Protein AF-A0A2R6ASQ4-F1 (afdb_monomer_lite)

Organism: NCBI:txid1978157

Structure (mmCIF, N/CA/C/O backbone):
data_AF-A0A2R6ASQ4-F1
#
_entry.id   AF-A0A2R6ASQ4-F1
#
loop_
_atom_site.group_PDB
_atom_site.id
_atom_site.type_symbol
_atom_site.label_atom_id
_atom_site.label_alt_id
_atom_site.label_comp_id
_atom_site.label_asym_id
_atom_site.label_entity_id
_atom_site.label_seq_id
_atom_site.pdbx_PDB_ins_code
_atom_site.Cartn_x
_atom_site.Cartn_y
_atom_site.Cartn_z
_atom_site.occupancy
_atom_site.B_iso_or_equiv
_atom_site.auth_seq_id
_atom_site.auth_comp_id
_atom_site.auth_asym_id
_atom_site.auth_atom_id
_atom_site.pdbx_PDB_model_num
ATOM 1 N N . MET A 1 1 ? -24.009 1.926 7.892 1.00 60.94 1 MET A N 1
ATOM 2 C CA . MET A 1 1 ? -23.027 1.084 8.628 1.00 60.94 1 MET A CA 1
ATOM 3 C C . MET A 1 1 ? -22.472 -0.060 7.775 1.00 60.94 1 MET A C 1
ATOM 5 O O . MET A 1 1 ? -21.270 -0.280 7.836 1.00 60.94 1 MET A O 1
ATOM 9 N N . ALA A 1 2 ? -23.287 -0.763 6.970 1.00 73.06 2 ALA A N 1
ATOM 10 C CA . ALA A 1 2 ? -22.796 -1.824 6.074 1.00 73.06 2 ALA A CA 1
ATOM 11 C C . ALA A 1 2 ? -21.808 -1.307 5.008 1.00 73.06 2 ALA A C 1
ATOM 13 O O . ALA A 1 2 ? -20.760 -1.909 4.809 1.00 73.06 2 ALA A O 1
ATOM 14 N N . GLU A 1 3 ? -22.100 -0.153 4.405 1.00 87.25 3 GLU A N 1
ATOM 15 C CA . GLU A 1 3 ? -21.293 0.428 3.322 1.00 87.25 3 GLU A CA 1
ATOM 16 C C . GLU A 1 3 ? -19.884 0.832 3.773 1.00 87.25 3 GLU A C 1
ATOM 18 O O . GLU A 1 3 ? -18.922 0.437 3.132 1.00 87.25 3 GLU A O 1
ATOM 23 N N . PHE A 1 4 ? -19.733 1.489 4.932 1.00 91.88 4 PHE A N 1
ATOM 24 C CA . PHE A 1 4 ? -18.413 1.865 5.467 1.00 91.88 4 PHE A CA 1
ATOM 25 C C . PHE A 1 4 ? -17.490 0.655 5.672 1.00 91.88 4 PHE A C 1
ATOM 27 O O . PHE A 1 4 ? -16.326 0.672 5.280 1.00 91.88 4 PHE A O 1
ATOM 34 N N . ARG A 1 5 ? -18.013 -0.432 6.258 1.00 93.75 5 ARG A N 1
ATOM 35 C CA . ARG A 1 5 ? -17.236 -1.664 6.456 1.00 93.75 5 ARG A CA 1
ATOM 36 C C . ARG A 1 5 ? -16.822 -2.280 5.118 1.00 93.75 5 ARG A C 1
ATOM 38 O O . ARG A 1 5 ? -15.699 -2.768 5.008 1.00 93.75 5 ARG A O 1
ATOM 45 N N . SER A 1 6 ? -17.720 -2.269 4.135 1.00 94.94 6 SER A N 1
ATOM 46 C CA . SER A 1 6 ? -17.429 -2.746 2.783 1.00 94.94 6 SER A CA 1
ATOM 47 C C . SER A 1 6 ? -16.356 -1.892 2.106 1.00 94.94 6 SER A C 1
ATOM 49 O O . SER A 1 6 ? -15.416 -2.459 1.564 1.00 94.94 6 SER A O 1
ATOM 51 N N . SER A 1 7 ? -16.412 -0.562 2.220 1.00 94.00 7 SER A N 1
ATOM 52 C CA . SER A 1 7 ? -15.379 0.342 1.695 1.00 94.00 7 SER A CA 1
ATOM 53 C C . SER A 1 7 ? -14.005 0.052 2.301 1.00 94.00 7 SER A C 1
ATOM 55 O O . SER A 1 7 ? -13.051 -0.164 1.561 1.00 94.00 7 SER A O 1
ATOM 57 N N . CYS A 1 8 ? -13.899 -0.066 3.631 1.00 95.62 8 CYS A N 1
ATOM 58 C CA . CYS A 1 8 ? -12.633 -0.430 4.281 1.00 95.62 8 CYS A CA 1
ATOM 59 C C . CYS A 1 8 ? -12.089 -1.777 3.786 1.00 95.62 8 CYS A C 1
ATOM 61 O O . CYS A 1 8 ? -10.881 -1.952 3.650 1.00 95.62 8 CYS A O 1
ATOM 63 N N . ARG A 1 9 ? -12.975 -2.746 3.532 1.00 96.12 9 ARG A N 1
ATOM 64 C CA . ARG A 1 9 ? -12.586 -4.055 3.005 1.00 96.12 9 ARG A CA 1
ATOM 65 C C . ARG A 1 9 ? -12.045 -3.949 1.578 1.00 96.12 9 ARG A C 1
ATOM 67 O O . ARG A 1 9 ? -11.006 -4.540 1.316 1.00 96.12 9 ARG A O 1
ATOM 74 N N . LEU A 1 10 ? -12.702 -3.188 0.705 1.00 96.50 10 LEU A N 1
ATOM 75 C CA . LEU A 1 10 ? -12.265 -2.989 -0.681 1.00 96.50 10 LEU A CA 1
ATOM 76 C C . LEU A 1 10 ? -10.882 -2.326 -0.752 1.00 96.50 10 LEU A C 1
ATOM 78 O O . LEU A 1 10 ? -10.025 -2.791 -1.494 1.00 96.50 10 LEU A O 1
ATOM 82 N N . ILE A 1 11 ? -10.622 -1.326 0.096 1.00 96.06 11 ILE A N 1
ATOM 83 C CA . ILE A 1 11 ? -9.308 -0.663 0.191 1.00 96.06 11 ILE A CA 1
ATOM 84 C C . ILE A 1 11 ? -8.213 -1.668 0.592 1.00 96.06 11 ILE A C 1
ATOM 86 O O . ILE A 1 11 ? -7.119 -1.695 0.027 1.00 96.06 11 ILE A O 1
ATOM 90 N N . LEU A 1 12 ? -8.502 -2.548 1.557 1.00 96.00 12 LEU A N 1
ATOM 91 C CA . LEU A 1 12 ? -7.562 -3.600 1.965 1.00 96.00 12 LEU A CA 1
ATOM 92 C C . LEU A 1 12 ? -7.364 -4.668 0.881 1.00 96.00 12 LEU A C 1
ATOM 94 O O . LEU A 1 12 ? -6.256 -5.189 0.729 1.00 96.00 12 LEU A O 1
ATOM 98 N N . GLU A 1 13 ? -8.413 -5.003 0.131 1.00 97.62 13 GLU A N 1
ATOM 99 C CA . GLU A 1 13 ? -8.332 -5.913 -1.014 1.00 97.62 13 GLU A CA 1
ATOM 100 C C . GLU A 1 13 ? -7.446 -5.309 -2.116 1.00 97.62 13 GLU A C 1
ATOM 102 O O . GLU A 1 13 ? -6.520 -5.975 -2.572 1.00 97.62 13 GLU A O 1
ATOM 107 N N . GLN A 1 14 ? -7.598 -4.023 -2.438 1.00 96.69 14 GLN A N 1
ATOM 108 C CA . GLN A 1 14 ? -6.730 -3.302 -3.377 1.00 96.69 14 GLN A CA 1
ATOM 109 C C . GLN A 1 14 ? -5.258 -3.301 -2.943 1.00 96.69 14 GLN A C 1
ATOM 111 O O . GLN A 1 14 ? -4.372 -3.609 -3.744 1.00 96.69 14 GLN A O 1
ATOM 116 N N . ALA A 1 15 ? -4.978 -3.046 -1.661 1.00 96.25 15 ALA A N 1
ATOM 117 C CA . ALA A 1 15 ? -3.620 -3.152 -1.123 1.00 96.25 15 ALA A CA 1
ATOM 118 C C . ALA A 1 15 ? -3.065 -4.589 -1.212 1.00 96.25 15 ALA A C 1
ATOM 120 O O . ALA A 1 15 ? -1.873 -4.797 -1.448 1.00 96.25 15 ALA A O 1
ATOM 121 N N . THR A 1 16 ? -3.926 -5.595 -1.045 1.00 97.75 16 THR A N 1
ATOM 122 C CA . THR A 1 16 ? -3.556 -7.011 -1.176 1.00 97.75 16 THR A CA 1
ATOM 123 C C . THR A 1 16 ? -3.201 -7.367 -2.619 1.00 97.75 16 THR A C 1
ATOM 125 O O . THR A 1 16 ? -2.196 -8.043 -2.847 1.00 97.75 16 THR A O 1
ATOM 128 N N . GLU A 1 17 ? -3.968 -6.883 -3.596 1.00 97.94 17 GLU A N 1
ATOM 129 C CA . GLU A 1 17 ? -3.684 -7.088 -5.020 1.00 97.94 17 GLU A CA 1
ATOM 130 C C . GLU A 1 17 ? -2.381 -6.401 -5.450 1.00 97.94 17 GLU A C 1
ATOM 132 O O . GLU A 1 17 ? -1.550 -7.022 -6.115 1.00 97.94 17 GLU A O 1
ATOM 137 N N . ALA A 1 18 ? -2.130 -5.172 -4.987 1.00 96.62 18 ALA A N 1
ATOM 138 C CA . ALA A 1 18 ? -0.864 -4.479 -5.232 1.00 96.62 18 ALA A CA 1
ATOM 139 C C . ALA A 1 18 ? 0.345 -5.258 -4.673 1.00 96.62 18 ALA A C 1
ATOM 141 O O . ALA A 1 18 ? 1.367 -5.406 -5.348 1.00 96.62 18 ALA A O 1
ATOM 142 N N . ASN A 1 19 ? 0.218 -5.827 -3.469 1.00 96.94 19 ASN A N 1
ATOM 143 C CA . ASN A 1 19 ? 1.252 -6.689 -2.890 1.00 96.94 19 ASN A CA 1
ATOM 144 C C . ASN A 1 19 ? 1.452 -7.986 -3.687 1.00 96.94 19 ASN A C 1
ATOM 146 O O . ASN A 1 19 ? 2.590 -8.439 -3.845 1.00 96.94 19 ASN A O 1
ATOM 150 N N . ARG A 1 20 ? 0.371 -8.589 -4.203 1.00 98.25 20 ARG A N 1
ATOM 151 C CA . ARG A 1 20 ? 0.451 -9.785 -5.055 1.00 98.25 20 ARG A CA 1
ATOM 152 C C . ARG A 1 20 ? 1.191 -9.482 -6.355 1.00 98.25 20 ARG A C 1
ATOM 154 O O . ARG A 1 20 ? 2.070 -10.253 -6.727 1.00 98.25 20 ARG A O 1
ATOM 161 N N . PHE A 1 21 ? 0.891 -8.351 -6.991 1.00 97.88 21 PHE A N 1
ATOM 162 C CA . PHE A 1 21 ? 1.595 -7.878 -8.182 1.00 97.88 21 PHE A CA 1
ATOM 163 C C . PHE A 1 21 ? 3.099 -7.688 -7.923 1.00 97.88 21 PHE A C 1
ATOM 165 O O . PHE A 1 21 ? 3.919 -8.270 -8.628 1.00 97.88 21 PHE A O 1
ATOM 172 N N . LEU A 1 22 ? 3.474 -6.972 -6.854 1.00 97.44 22 LEU A N 1
ATOM 173 C CA . LEU A 1 22 ? 4.882 -6.793 -6.470 1.00 97.44 22 LEU A CA 1
ATOM 174 C C . LEU A 1 22 ? 5.598 -8.120 -6.192 1.00 97.44 22 LEU A C 1
ATOM 176 O O . LEU A 1 22 ? 6.769 -8.272 -6.531 1.00 97.44 22 LEU A O 1
ATOM 180 N N . SER A 1 23 ? 4.899 -9.073 -5.572 1.00 97.88 23 SER A N 1
ATOM 181 C CA . SER A 1 23 ? 5.448 -10.395 -5.262 1.00 97.88 23 SER A CA 1
ATOM 182 C C . SER A 1 23 ? 5.641 -11.256 -6.507 1.00 97.88 23 SER A C 1
ATOM 184 O O . SER A 1 23 ? 6.588 -12.031 -6.550 1.00 97.88 23 SER A O 1
ATOM 186 N N . ALA A 1 24 ? 4.760 -11.134 -7.503 1.00 98.00 24 ALA A N 1
ATOM 187 C CA . ALA A 1 24 ? 4.861 -11.871 -8.759 1.00 98.00 24 ALA A CA 1
ATOM 188 C C . ALA A 1 24 ? 5.967 -11.317 -9.672 1.00 98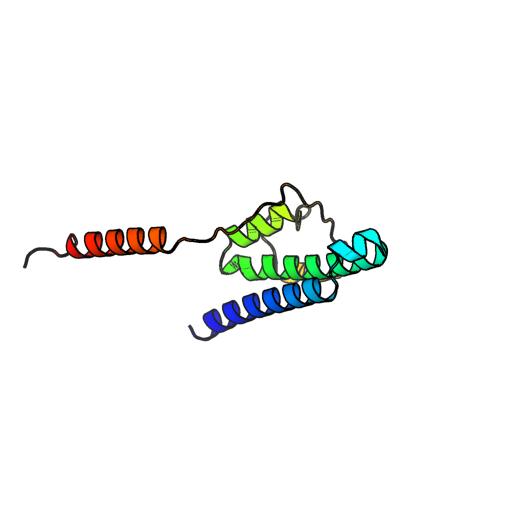.00 24 ALA A C 1
ATOM 190 O O . ALA A 1 24 ? 6.679 -12.090 -10.304 1.00 98.00 24 ALA A O 1
ATOM 191 N N . GLU A 1 25 ? 6.121 -9.992 -9.729 1.00 98.06 25 GLU A N 1
ATOM 192 C CA . GLU A 1 25 ? 7.113 -9.334 -10.591 1.00 98.06 25 GLU A CA 1
ATOM 193 C C . GLU A 1 25 ? 8.512 -9.252 -9.957 1.00 98.06 25 GLU A C 1
ATOM 195 O O . GLU A 1 25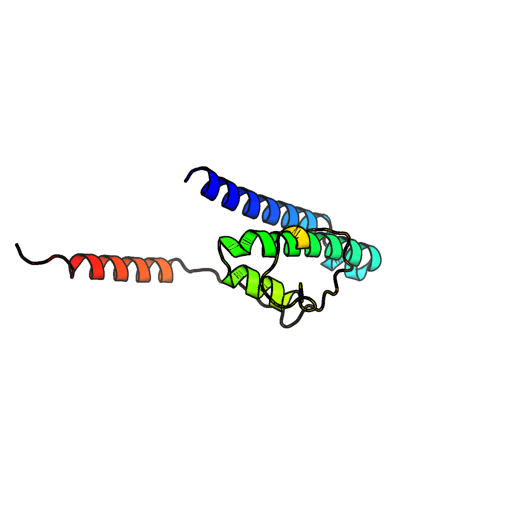 ? 9.505 -9.128 -10.666 1.00 98.06 25 GLU A O 1
ATOM 200 N N . GLU A 1 26 ? 8.612 -9.298 -8.625 1.00 97.75 26 GLU A N 1
ATOM 201 C CA . GLU A 1 26 ? 9.872 -9.247 -7.871 1.00 97.75 26 GLU A CA 1
ATOM 202 C C . GLU A 1 26 ? 10.829 -8.115 -8.326 1.00 97.75 26 GLU A C 1
ATOM 204 O O . GLU A 1 26 ? 11.983 -8.373 -8.699 1.00 97.75 26 GLU A O 1
ATOM 209 N N . PRO A 1 27 ? 10.419 -6.830 -8.272 1.00 96.62 27 PRO A N 1
ATOM 210 C CA . PRO A 1 27 ? 11.206 -5.720 -8.818 1.00 96.62 27 PRO A CA 1
ATOM 211 C C . PRO A 1 27 ? 12.604 -5.590 -8.193 1.00 96.62 27 PRO A C 1
ATOM 213 O O . PRO A 1 27 ? 13.536 -5.142 -8.853 1.00 96.62 27 PRO A O 1
ATOM 216 N N . TRP A 1 28 ? 12.807 -6.041 -6.950 1.00 96.06 28 TRP A N 1
ATOM 217 C CA . TRP A 1 28 ? 14.132 -6.080 -6.310 1.00 96.06 28 TRP A CA 1
ATOM 218 C C . TRP A 1 28 ? 15.112 -7.053 -6.985 1.00 96.06 28 TRP A C 1
ATOM 220 O O . TRP A 1 28 ? 16.328 -6.862 -6.885 1.00 96.06 28 TRP A O 1
ATOM 230 N N . ARG A 1 29 ? 14.609 -8.095 -7.661 1.00 97.44 29 ARG A N 1
ATOM 231 C CA . ARG A 1 29 ? 15.417 -8.978 -8.513 1.00 97.44 29 ARG A CA 1
ATOM 232 C C . ARG A 1 29 ? 15.589 -8.367 -9.895 1.00 97.44 29 ARG A C 1
ATOM 234 O O . ARG A 1 29 ? 16.726 -8.266 -10.351 1.00 97.44 29 ARG A O 1
ATOM 241 N N . LEU A 1 30 ? 14.499 -7.885 -10.502 1.00 97.00 30 LEU A N 1
ATOM 242 C CA . LEU A 1 30 ? 14.532 -7.240 -11.821 1.00 97.00 30 LEU A CA 1
ATOM 243 C C . LEU A 1 30 ? 15.477 -6.040 -11.864 1.00 97.00 30 LEU A C 1
ATOM 245 O O . LEU A 1 30 ? 16.171 -5.853 -12.851 1.00 97.00 30 LEU A O 1
ATOM 249 N N . ALA A 1 31 ? 15.610 -5.282 -10.776 1.00 96.00 31 ALA A N 1
ATOM 250 C CA . ALA A 1 31 ? 16.544 -4.161 -10.686 1.00 96.00 31 ALA A CA 1
ATOM 251 C C . ALA A 1 31 ? 18.005 -4.535 -11.019 1.00 96.00 31 ALA A C 1
ATOM 253 O O . ALA A 1 31 ? 18.795 -3.653 -11.359 1.00 96.00 31 ALA A O 1
ATOM 254 N N . ARG A 1 32 ? 18.368 -5.823 -10.918 1.00 97.31 32 ARG A N 1
ATOM 255 C CA . ARG A 1 32 ? 19.704 -6.348 -11.233 1.00 97.31 32 ARG A CA 1
ATOM 256 C C . ARG A 1 32 ? 19.838 -6.868 -12.667 1.00 97.31 32 ARG A C 1
ATOM 258 O O . ARG A 1 32 ? 20.963 -6.990 -13.136 1.00 97.31 32 ARG A O 1
ATOM 265 N N . THR A 1 33 ? 18.734 -7.200 -13.336 1.00 96.88 33 THR A N 1
ATOM 266 C CA . THR A 1 33 ? 18.722 -7.867 -14.652 1.00 96.88 33 THR A CA 1
ATOM 267 C C . THR A 1 33 ? 18.066 -7.018 -15.737 1.00 96.88 33 THR A C 1
ATOM 269 O O . THR A 1 33 ? 18.625 -6.872 -16.818 1.00 96.88 33 THR A O 1
ATOM 272 N N . ASP A 1 34 ? 16.915 -6.420 -15.440 1.00 96.94 34 ASP A N 1
ATOM 273 C CA . ASP A 1 34 ? 16.161 -5.520 -16.307 1.00 96.94 34 ASP A CA 1
ATOM 274 C C . ASP A 1 34 ? 15.648 -4.319 -15.501 1.00 96.94 34 ASP A C 1
ATOM 276 O O . ASP A 1 34 ? 14.555 -4.298 -14.917 1.00 96.94 34 ASP A O 1
ATOM 280 N N . ARG A 1 35 ? 16.475 -3.272 -15.484 1.00 96.19 35 ARG A N 1
ATOM 281 C CA . ARG A 1 35 ? 16.168 -2.027 -14.780 1.00 96.19 35 ARG A CA 1
ATOM 282 C C . ARG A 1 35 ? 14.930 -1.336 -15.349 1.00 96.19 35 ARG A C 1
ATOM 284 O O . ARG A 1 35 ? 14.194 -0.719 -14.584 1.00 96.19 35 ARG A O 1
ATOM 291 N N . ARG A 1 36 ? 14.696 -1.417 -16.663 1.00 95.62 36 ARG A N 1
ATOM 292 C CA . ARG A 1 36 ? 13.550 -0.758 -17.297 1.00 95.62 36 ARG A CA 1
ATOM 293 C C . ARG A 1 36 ? 12.258 -1.413 -16.830 1.00 95.62 36 ARG A C 1
ATOM 295 O O . ARG A 1 36 ? 11.382 -0.712 -16.331 1.00 95.62 36 ARG A O 1
ATOM 302 N N . ARG A 1 37 ? 12.181 -2.744 -16.888 1.00 95.44 37 ARG A N 1
ATOM 303 C CA . ARG A 1 37 ? 11.014 -3.479 -16.391 1.00 95.44 37 ARG A CA 1
ATOM 304 C C . ARG A 1 37 ? 10.786 -3.239 -14.899 1.00 95.44 37 ARG A C 1
ATOM 306 O O . ARG A 1 37 ? 9.655 -3.013 -14.481 1.00 95.44 37 ARG A O 1
ATOM 313 N N . SER A 1 38 ? 11.853 -3.210 -14.096 1.00 96.56 38 SER A N 1
ATOM 314 C CA . SER A 1 38 ? 11.744 -2.870 -12.672 1.00 96.56 38 SER A CA 1
ATOM 315 C C . SER A 1 38 ? 11.100 -1.498 -12.442 1.00 96.56 38 SER A C 1
ATOM 317 O O . SER A 1 38 ? 10.322 -1.359 -11.500 1.00 96.56 38 SER A O 1
ATOM 319 N N . LEU A 1 39 ? 11.420 -0.490 -13.259 1.00 93.00 39 LEU A N 1
ATOM 320 C CA . LEU A 1 39 ? 10.827 0.846 -13.145 1.00 93.00 39 LEU A CA 1
ATOM 321 C C . LEU A 1 39 ? 9.345 0.845 -13.527 1.00 93.00 39 LEU A C 1
ATOM 323 O O . LEU A 1 39 ? 8.556 1.477 -12.835 1.00 93.00 39 LEU A O 1
ATOM 327 N N . GLU A 1 40 ? 8.956 0.105 -14.566 1.00 93.44 40 GLU A N 1
ATOM 328 C CA . GLU A 1 40 ? 7.549 -0.045 -14.968 1.00 93.44 40 GLU A CA 1
ATOM 329 C C . GLU A 1 40 ? 6.712 -0.687 -13.851 1.00 93.44 40 GLU A C 1
ATOM 331 O O . GLU A 1 40 ? 5.644 -0.188 -13.497 1.00 93.44 40 GLU A O 1
ATOM 336 N N . VAL A 1 41 ? 7.227 -1.752 -13.232 1.00 95.81 41 VAL A N 1
ATOM 337 C CA . VAL A 1 41 ? 6.569 -2.428 -12.102 1.00 95.81 41 VAL A CA 1
ATOM 338 C C . VAL A 1 41 ? 6.424 -1.482 -10.908 1.00 95.81 41 VAL A C 1
ATOM 340 O O . VAL A 1 41 ? 5.349 -1.380 -10.316 1.00 95.81 41 VAL A O 1
ATOM 343 N N . LEU A 1 42 ? 7.484 -0.745 -10.561 1.00 92.88 42 LEU A N 1
ATOM 344 C CA . LEU A 1 42 ? 7.434 0.232 -9.470 1.00 92.88 42 LEU A CA 1
ATOM 345 C C . LEU A 1 42 ? 6.481 1.394 -9.775 1.00 92.88 42 LEU A C 1
ATOM 347 O O . LEU A 1 42 ? 5.789 1.853 -8.871 1.00 92.88 42 LEU A O 1
ATOM 351 N N . TYR A 1 43 ? 6.399 1.839 -11.029 1.00 91.31 43 TYR A N 1
ATOM 352 C CA . TYR A 1 43 ? 5.462 2.875 -11.460 1.00 91.31 43 TYR A CA 1
ATOM 353 C C . TYR A 1 43 ? 4.005 2.441 -11.251 1.00 91.31 43 TYR A C 1
ATOM 355 O O . TYR A 1 43 ? 3.205 3.193 -10.691 1.00 91.31 43 TYR A O 1
ATOM 363 N N . VAL A 1 44 ? 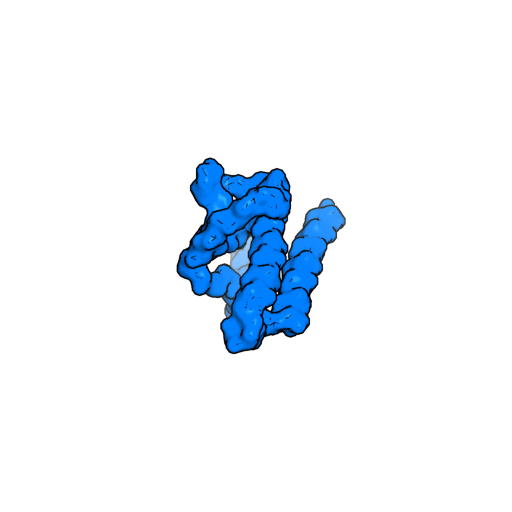3.659 1.206 -11.626 1.00 92.50 44 VAL A N 1
ATOM 364 C CA . VAL A 1 44 ? 2.318 0.646 -11.382 1.00 92.50 44 VAL A CA 1
ATOM 365 C C . VAL A 1 44 ? 2.034 0.546 -9.879 1.00 92.50 44 VAL A C 1
ATOM 367 O O . VAL A 1 44 ? 0.977 0.979 -9.418 1.00 92.50 44 VAL A O 1
ATOM 370 N N . ALA A 1 45 ? 2.989 0.043 -9.092 1.00 93.50 45 ALA A N 1
ATOM 371 C CA . ALA A 1 45 ? 2.829 -0.082 -7.644 1.00 93.50 45 ALA A CA 1
ATOM 372 C C . ALA A 1 45 ? 2.662 1.278 -6.941 1.00 93.50 45 ALA A C 1
ATOM 374 O O . ALA A 1 45 ? 1.859 1.403 -6.016 1.00 93.50 45 ALA A O 1
ATOM 375 N N . LEU A 1 46 ? 3.377 2.312 -7.391 1.00 91.44 46 LEU A N 1
ATOM 376 C CA . LEU A 1 46 ? 3.247 3.667 -6.855 1.00 91.44 46 LEU A CA 1
ATOM 377 C C . LEU A 1 46 ? 1.912 4.314 -7.224 1.00 91.44 46 LEU A C 1
ATOM 379 O O . LEU A 1 46 ? 1.346 5.015 -6.391 1.00 91.44 46 LEU A O 1
ATOM 383 N N . ASN A 1 47 ? 1.365 4.045 -8.412 1.00 90.69 47 ASN A N 1
ATOM 384 C CA . ASN A 1 47 ? 0.008 4.477 -8.753 1.00 90.69 47 ASN A CA 1
ATOM 385 C C . ASN A 1 47 ? -1.045 3.815 -7.854 1.00 90.69 47 ASN A C 1
ATOM 387 O O . ASN A 1 47 ? -1.939 4.497 -7.357 1.00 90.69 47 ASN A O 1
ATOM 391 N N . ALA A 1 48 ? -0.903 2.516 -7.570 1.00 93.31 48 ALA A N 1
ATOM 392 C CA . ALA A 1 48 ? -1.773 1.842 -6.609 1.00 93.31 48 ALA A CA 1
ATOM 393 C C . ALA A 1 48 ? -1.653 2.463 -5.203 1.00 93.31 48 ALA A C 1
ATOM 395 O O . ALA A 1 48 ? -2.664 2.706 -4.547 1.00 93.31 48 ALA A O 1
ATOM 396 N N . LEU A 1 49 ? -0.432 2.788 -4.760 1.00 93.12 49 LEU A N 1
ATOM 397 C CA . LEU A 1 49 ? -0.195 3.467 -3.482 1.00 93.12 49 LEU A CA 1
ATOM 398 C C . LEU A 1 49 ? -0.792 4.884 -3.444 1.00 93.12 49 LEU A C 1
ATOM 400 O O . LEU A 1 49 ? -1.315 5.296 -2.410 1.00 93.12 49 LEU A O 1
ATOM 404 N N . LYS A 1 50 ? -0.739 5.619 -4.560 1.00 91.50 50 LYS A N 1
ATOM 405 C CA . LYS A 1 50 ? -1.356 6.943 -4.710 1.00 91.50 50 LYS A CA 1
ATOM 406 C C . LYS A 1 50 ? -2.870 6.869 -4.513 1.00 91.50 50 LYS A C 1
ATOM 408 O O . LYS A 1 50 ? -3.409 7.641 -3.726 1.00 91.50 50 LYS A O 1
ATOM 413 N N . ALA A 1 51 ? -3.531 5.912 -5.166 1.00 92.88 51 ALA A N 1
ATOM 414 C CA . ALA A 1 51 ? -4.964 5.677 -4.999 1.00 92.88 51 ALA A CA 1
ATOM 415 C C . ALA A 1 51 ? -5.318 5.332 -3.543 1.00 92.88 51 ALA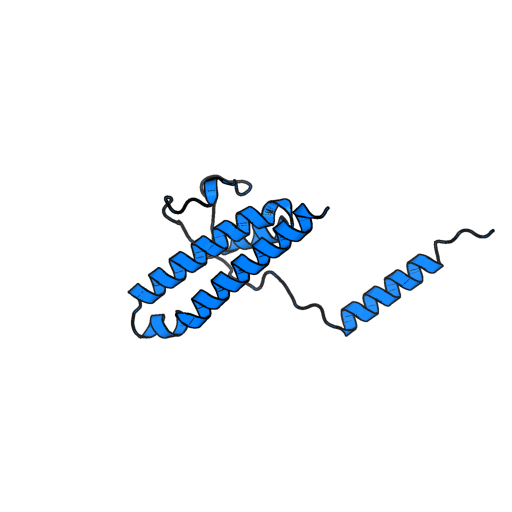 A C 1
ATOM 417 O O . ALA A 1 51 ? -6.181 5.975 -2.948 1.00 92.88 51 ALA A O 1
ATOM 418 N N . LEU A 1 52 ? -4.557 4.421 -2.922 1.00 94.94 52 LEU A N 1
ATOM 419 C CA . LEU A 1 52 ? -4.733 4.073 -1.509 1.00 94.94 52 LEU A CA 1
ATOM 420 C C . LEU A 1 52 ? -4.592 5.292 -0.587 1.00 94.94 52 LEU A C 1
ATOM 422 O O . LEU A 1 52 ? -5.335 5.412 0.381 1.00 94.94 52 LEU A O 1
ATOM 426 N N . ALA A 1 53 ? -3.663 6.211 -0.863 1.00 93.12 53 ALA A N 1
ATOM 427 C CA . ALA A 1 53 ? -3.506 7.421 -0.058 1.00 93.12 53 ALA A CA 1
ATOM 428 C C . ALA A 1 53 ? -4.747 8.329 -0.115 1.00 93.12 53 ALA A C 1
ATOM 430 O O . ALA A 1 53 ? -5.161 8.854 0.918 1.00 93.12 53 ALA A O 1
ATOM 431 N N . VAL A 1 54 ? -5.357 8.480 -1.295 1.00 93.44 54 VAL A N 1
ATOM 432 C CA . VAL A 1 54 ? -6.610 9.232 -1.481 1.00 93.44 54 VAL A CA 1
ATOM 433 C C . VAL A 1 54 ? -7.757 8.547 -0.729 1.00 93.44 54 VAL A C 1
ATOM 435 O O . VAL A 1 54 ? -8.459 9.181 0.053 1.00 93.44 54 VAL A O 1
ATOM 438 N N . GLU A 1 55 ? -7.906 7.233 -0.901 1.00 94.75 55 GLU A N 1
ATOM 439 C CA . GLU A 1 55 ? -8.974 6.433 -0.286 1.00 94.75 55 GLU A CA 1
ATOM 440 C C . GLU A 1 55 ? -8.883 6.367 1.246 1.00 94.75 55 GLU A C 1
ATOM 442 O O . GLU A 1 55 ? -9.901 6.281 1.939 1.00 94.75 55 GLU A O 1
ATOM 447 N N . LEU A 1 56 ? -7.664 6.401 1.791 1.00 95.38 56 LEU A N 1
ATOM 448 C CA . LEU A 1 56 ? -7.415 6.359 3.229 1.00 95.38 56 LEU A CA 1
ATOM 449 C C . LEU A 1 56 ? -7.639 7.707 3.918 1.00 95.38 56 LEU A C 1
ATOM 451 O O . LEU A 1 56 ? -7.777 7.707 5.140 1.00 95.38 56 LEU A O 1
ATOM 455 N N . GLU A 1 57 ? -7.696 8.830 3.198 1.00 94.62 57 GLU A N 1
ATOM 456 C CA . GLU A 1 57 ? -7.911 10.161 3.786 1.00 94.62 57 GLU A CA 1
ATOM 457 C C . GLU A 1 57 ? -9.167 10.224 4.680 1.00 94.62 57 GLU A C 1
ATOM 459 O O . GLU A 1 57 ? -9.022 10.575 5.857 1.00 94.62 57 GLU A O 1
ATOM 464 N N . PRO A 1 58 ? -10.365 9.792 4.228 1.00 93.62 58 PRO A N 1
ATOM 465 C CA . PRO A 1 58 ? -11.576 9.865 5.048 1.00 93.62 58 PRO A CA 1
ATOM 466 C C . PRO A 1 58 ? -11.631 8.843 6.199 1.00 93.62 58 PRO A C 1
ATOM 468 O O . PRO A 1 58 ? -12.499 8.949 7.066 1.00 93.62 58 PRO A O 1
ATOM 471 N N . ILE A 1 59 ? -10.746 7.837 6.226 1.00 94.19 59 ILE A N 1
ATOM 472 C CA . ILE A 1 59 ? -10.778 6.731 7.205 1.00 94.19 59 ILE A CA 1
ATOM 473 C C . ILE A 1 59 ? -9.649 6.877 8.230 1.00 94.19 59 ILE A C 1
ATOM 475 O O . ILE A 1 59 ? -9.862 6.797 9.441 1.00 94.19 59 ILE A O 1
ATOM 479 N N . THR A 1 60 ? -8.431 7.085 7.742 1.00 94.31 60 THR A N 1
ATOM 480 C CA . THR A 1 60 ? -7.194 7.219 8.512 1.00 94.31 60 THR A CA 1
ATOM 481 C C . THR A 1 60 ? -6.349 8.361 7.934 1.00 94.31 60 THR A C 1
ATOM 483 O O . THR A 1 60 ? -5.312 8.098 7.318 1.00 94.31 60 THR A O 1
ATOM 486 N N . PRO A 1 61 ? -6.729 9.632 8.161 1.00 94.12 61 PRO A N 1
ATOM 487 C CA . PRO A 1 61 ? -6.069 10.786 7.539 1.00 94.12 61 PRO A CA 1
ATOM 488 C C . PRO A 1 61 ? -4.571 10.844 7.850 1.00 94.12 61 PRO A C 1
ATOM 490 O O . PRO A 1 61 ? -3.759 11.074 6.966 1.00 94.12 61 PRO A O 1
ATOM 493 N N . ARG A 1 62 ? -4.177 10.492 9.081 1.00 94.12 62 ARG A N 1
ATOM 494 C CA . ARG A 1 62 ? -2.760 10.404 9.461 1.00 94.12 62 ARG A CA 1
ATOM 495 C C . ARG A 1 62 ? -1.970 9.416 8.593 1.00 94.12 62 ARG A C 1
ATOM 497 O O . ARG A 1 62 ? -0.816 9.671 8.285 1.00 94.12 62 ARG A O 1
ATOM 504 N N . LEU A 1 63 ? -2.555 8.267 8.253 1.00 94.25 63 LEU A N 1
ATOM 505 C CA . LEU A 1 63 ? -1.879 7.265 7.425 1.00 94.25 63 LEU A CA 1
ATOM 506 C C . LEU A 1 63 ? -1.742 7.768 5.983 1.00 94.25 63 LEU A C 1
ATOM 508 O O . LEU A 1 63 ? -0.679 7.603 5.393 1.00 94.25 63 LEU A O 1
ATOM 512 N N . ALA A 1 64 ? -2.782 8.414 5.450 1.00 93.75 64 ALA A N 1
ATOM 513 C CA . ALA A 1 64 ? -2.738 9.057 4.140 1.00 93.75 64 ALA A CA 1
ATOM 514 C C . ALA A 1 64 ? -1.638 10.129 4.073 1.00 93.75 64 ALA A C 1
ATOM 516 O O . ALA A 1 64 ? -0.808 10.088 3.166 1.00 93.75 64 ALA A O 1
ATOM 517 N N . ASP A 1 65 ? -1.569 11.018 5.068 1.00 92.12 65 ASP A N 1
ATOM 518 C CA . ASP A 1 65 ? -0.560 12.082 5.141 1.00 92.12 65 ASP A CA 1
ATOM 519 C C . ASP A 1 65 ? 0.871 11.522 5.157 1.00 92.12 65 ASP A C 1
ATOM 521 O O . ASP A 1 65 ? 1.741 12.014 4.440 1.00 92.12 65 ASP A O 1
ATOM 525 N N . GLU A 1 66 ? 1.119 10.461 5.931 1.00 92.81 66 GLU A N 1
ATOM 526 C CA . GLU A 1 66 ? 2.426 9.793 5.992 1.00 92.81 66 GLU A CA 1
ATOM 527 C C . GLU A 1 66 ? 2.802 9.144 4.651 1.00 92.81 66 GLU A C 1
ATOM 529 O O . GLU A 1 66 ? 3.945 9.268 4.207 1.00 92.81 66 GLU A O 1
ATOM 534 N N . ILE A 1 67 ? 1.848 8.497 3.963 1.00 92.38 67 ILE A N 1
ATOM 535 C CA . ILE A 1 67 ? 2.079 7.928 2.625 1.00 92.38 67 ILE A CA 1
ATOM 536 C C . ILE A 1 67 ? 2.433 9.041 1.634 1.00 92.38 67 ILE A C 1
ATOM 538 O O . ILE A 1 67 ? 3.430 8.938 0.920 1.00 92.38 67 ILE A O 1
ATOM 542 N N . ILE A 1 68 ? 1.644 10.117 1.604 1.00 90.31 68 ILE A N 1
ATOM 543 C CA . ILE A 1 68 ? 1.835 11.257 0.698 1.00 90.31 68 ILE A CA 1
ATOM 544 C C . ILE A 1 68 ? 3.188 11.921 0.949 1.00 90.31 68 ILE A C 1
ATOM 546 O O . ILE A 1 68 ? 3.932 12.185 0.001 1.00 90.31 68 ILE A O 1
ATOM 550 N N . ALA A 1 69 ? 3.536 12.148 2.217 1.00 89.31 69 ALA A N 1
ATOM 551 C CA . ALA A 1 69 ? 4.797 12.759 2.607 1.00 89.31 69 ALA A CA 1
ATOM 552 C C . ALA A 1 69 ? 6.002 11.903 2.197 1.00 89.31 69 ALA A C 1
ATOM 554 O O . ALA A 1 69 ? 6.954 12.439 1.622 1.00 89.31 69 ALA A O 1
ATOM 555 N N . GLN A 1 70 ? 5.952 10.591 2.456 1.00 91.50 70 GLN A N 1
ATOM 556 C CA . GLN A 1 70 ? 7.059 9.685 2.152 1.00 91.50 70 GLN A CA 1
ATOM 557 C C . GLN A 1 70 ? 7.202 9.384 0.662 1.00 91.50 70 GLN A C 1
ATOM 559 O O . GLN A 1 70 ? 8.329 9.254 0.193 1.00 91.50 70 GLN A O 1
ATOM 564 N N . ALA A 1 71 ? 6.101 9.276 -0.088 1.00 89.00 71 ALA A N 1
ATOM 565 C CA . ALA A 1 71 ? 6.125 9.031 -1.532 1.00 89.00 71 ALA A CA 1
ATOM 566 C C . ALA A 1 71 ? 6.354 10.311 -2.358 1.00 89.00 71 ALA A C 1
ATOM 568 O O . ALA A 1 71 ? 6.729 10.240 -3.529 1.00 89.00 71 ALA A O 1
ATOM 569 N N . GLY A 1 72 ? 6.151 11.483 -1.748 1.00 87.12 72 GLY A N 1
ATOM 570 C CA . GLY A 1 72 ? 6.307 12.781 -2.399 1.00 87.12 72 GLY A CA 1
ATOM 571 C C . GLY A 1 72 ? 5.127 13.173 -3.292 1.00 87.12 72 GLY A C 1
ATOM 572 O O . GLY A 1 72 ? 5.296 14.012 -4.175 1.00 87.12 72 GLY A O 1
ATOM 573 N N . PHE A 1 73 ? 3.941 12.602 -3.075 1.00 85.62 73 PHE A N 1
ATOM 574 C CA . PHE A 1 73 ? 2.746 12.911 -3.865 1.00 85.62 73 PHE A CA 1
ATOM 575 C C . PHE A 1 73 ? 2.217 14.332 -3.594 1.00 85.62 73 PHE A C 1
ATOM 577 O O . PHE A 1 73 ? 2.477 14.923 -2.547 1.00 85.62 73 PHE A O 1
ATOM 584 N N . PHE A 1 74 ? 1.477 14.897 -4.556 1.00 75.38 74 PHE A N 1
ATOM 585 C CA . PHE A 1 74 ? 0.657 16.124 -4.429 1.00 75.38 74 PHE A CA 1
ATOM 586 C C . PHE A 1 74 ? 1.370 17.411 -3.972 1.00 75.38 74 PHE A C 1
ATOM 588 O O . PHE A 1 74 ? 0.727 18.444 -3.766 1.00 75.38 74 PHE A O 1
ATOM 595 N N . ARG A 1 75 ? 2.708 17.408 -3.889 1.00 65.25 75 ARG A N 1
ATOM 596 C CA . ARG A 1 75 ? 3.507 18.538 -3.380 1.00 65.25 75 ARG A CA 1
ATOM 597 C C . ARG A 1 75 ? 3.286 19.845 -4.139 1.00 65.25 75 ARG A C 1
ATOM 599 O O . ARG A 1 75 ? 3.408 20.905 -3.538 1.00 65.25 75 ARG A O 1
ATOM 606 N N . LYS A 1 76 ? 2.972 19.777 -5.440 1.00 65.06 76 LYS A N 1
ATOM 607 C CA . LYS A 1 76 ? 2.717 20.962 -6.279 1.00 65.06 76 LYS A CA 1
ATOM 608 C C . LYS A 1 76 ? 1.404 21.666 -5.931 1.00 65.06 76 LYS A C 1
ATOM 610 O O . LYS A 1 76 ? 1.346 22.885 -6.025 1.00 65.06 76 LYS A O 1
ATOM 615 N N . ARG A 1 77 ? 0.364 20.912 -5.554 1.00 68.31 77 ARG A N 1
ATOM 616 C CA . ARG A 1 77 ? -0.956 21.476 -5.241 1.00 68.31 77 ARG A CA 1
ATOM 617 C C . ARG A 1 77 ? -1.011 22.001 -3.810 1.00 68.31 77 ARG A C 1
ATOM 619 O O . ARG A 1 77 ? -1.590 23.055 -3.581 1.00 68.31 77 ARG A O 1
ATOM 626 N N . GLY A 1 78 ? -0.357 21.299 -2.882 1.00 62.75 78 GLY A N 1
ATOM 627 C CA . GLY A 1 78 ? -0.441 21.592 -1.455 1.00 62.75 78 GLY A CA 1
ATOM 628 C C . GLY A 1 78 ? -1.838 21.283 -0.902 1.00 62.75 78 GLY A C 1
ATOM 629 O O . GLY A 1 78 ? -2.854 21.625 -1.497 1.00 62.75 78 GLY A O 1
ATOM 630 N N . GLY A 1 79 ? -1.898 20.621 0.251 1.00 71.44 79 GLY A N 1
ATOM 631 C CA . GLY A 1 79 ? -3.164 20.241 0.881 1.00 71.44 79 GLY A CA 1
ATOM 632 C C . GLY A 1 79 ? -3.501 18.757 0.743 1.00 71.44 79 GLY A C 1
ATOM 633 O O . GLY A 1 79 ? -2.641 17.937 0.425 1.00 71.44 79 GLY A O 1
ATOM 634 N N . LYS A 1 80 ? -4.750 18.424 1.077 1.00 80.38 80 LYS A N 1
ATOM 635 C CA . LYS A 1 80 ? -5.252 17.048 1.142 1.00 80.38 80 LYS A CA 1
ATOM 636 C C . LYS A 1 80 ? -5.396 16.426 -0.253 1.00 80.38 80 LYS A C 1
ATOM 638 O O . LYS A 1 80 ? -5.648 17.165 -1.207 1.00 80.38 80 LYS A O 1
ATOM 643 N N . PRO A 1 81 ? -5.279 15.093 -0.368 1.00 85.94 81 PRO A N 1
ATOM 644 C CA . PRO A 1 81 ? -5.571 14.401 -1.617 1.00 85.94 81 PRO A CA 1
ATOM 645 C C . PRO A 1 81 ? -7.038 14.615 -2.026 1.00 85.94 81 PRO A C 1
ATOM 647 O O . PRO A 1 81 ? -7.933 14.617 -1.180 1.00 85.94 81 PRO A O 1
ATOM 650 N N . LEU A 1 82 ? -7.280 14.792 -3.322 1.00 88.00 82 LEU A N 1
ATOM 651 C CA . LEU A 1 82 ? -8.606 14.872 -3.937 1.00 88.00 82 LEU A CA 1
ATOM 652 C C . LEU A 1 82 ? -8.889 13.594 -4.733 1.00 88.00 82 LEU A C 1
ATOM 654 O O . LEU A 1 82 ? -7.971 12.900 -5.147 1.00 88.00 82 LEU A O 1
ATOM 658 N N . TRP A 1 83 ? -10.155 13.283 -5.005 1.00 88.56 83 TRP A N 1
ATOM 659 C CA . TRP A 1 83 ? -10.501 12.088 -5.789 1.00 88.56 83 TRP A CA 1
ATOM 660 C C . TRP A 1 83 ? -9.934 12.107 -7.216 1.00 88.56 83 TRP A C 1
ATOM 662 O O . TRP A 1 83 ? -9.521 11.066 -7.722 1.00 88.56 83 TRP A O 1
ATOM 672 N N . ASP A 1 84 ? -9.819 13.289 -7.822 1.00 86.25 84 ASP A N 1
ATOM 673 C CA . ASP A 1 84 ? -9.260 13.454 -9.171 1.00 86.25 84 ASP A CA 1
ATOM 674 C C . ASP A 1 84 ? -7.765 13.086 -9.248 1.00 86.25 84 ASP A C 1
ATOM 676 O O . ASP A 1 84 ? -7.250 12.779 -10.324 1.00 86.25 84 ASP A O 1
ATOM 680 N N . ASP A 1 85 ? -7.075 13.034 -8.102 1.00 83.12 85 ASP A N 1
ATOM 681 C CA . ASP A 1 85 ? -5.658 12.671 -8.004 1.00 83.12 85 ASP A CA 1
ATOM 682 C C . ASP A 1 85 ? -5.348 11.206 -8.314 1.00 83.12 85 ASP A C 1
ATOM 684 O O . ASP A 1 85 ? -4.183 10.842 -8.522 1.00 83.12 85 ASP A O 1
ATOM 688 N N . VAL A 1 86 ? -6.372 10.352 -8.338 1.00 83.62 86 VAL A N 1
ATOM 689 C CA . VAL A 1 86 ? -6.237 8.926 -8.665 1.00 83.62 86 VAL A CA 1
ATOM 690 C C . VAL A 1 86 ? -5.848 8.725 -10.137 1.00 83.62 86 VAL A C 1
ATOM 692 O O . VAL A 1 86 ? -5.235 7.713 -10.477 1.00 83.62 86 VAL A O 1
ATOM 695 N N . SER A 1 87 ? -6.128 9.704 -11.000 1.00 79.19 87 SER A N 1
ATOM 696 C CA . SER A 1 87 ? -5.880 9.648 -12.444 1.00 79.19 87 SER A CA 1
ATOM 697 C C . SER A 1 87 ? -4.416 9.336 -12.786 1.00 79.19 87 SER A C 1
ATOM 699 O O . SER A 1 87 ? -3.490 9.854 -12.164 1.00 79.19 87 SER A O 1
ATOM 701 N N . ILE A 1 88 ? -4.192 8.479 -13.785 1.00 69.56 88 ILE A N 1
ATOM 702 C CA . ILE A 1 88 ? -2.853 7.999 -14.200 1.00 69.56 88 ILE A CA 1
ATOM 703 C C . ILE A 1 88 ? -2.170 8.994 -15.166 1.00 69.56 88 ILE A C 1
ATOM 705 O O . ILE A 1 88 ? -0.989 8.865 -15.465 1.00 69.56 88 ILE A O 1
ATOM 709 N N . GLU A 1 89 ? -2.912 9.996 -15.645 1.00 61.31 89 GLU A N 1
ATOM 710 C CA . GLU A 1 89 ? -2.487 10.932 -16.697 1.00 61.31 89 GLU A CA 1
ATOM 711 C C . GLU A 1 89 ? -1.436 11.954 -16.245 1.00 61.31 89 GLU A C 1
ATOM 713 O O . GLU A 1 89 ? -0.707 12.488 -17.079 1.00 61.31 89 GLU A O 1
ATOM 718 N N . ASP A 1 90 ? -1.318 12.201 -14.940 1.00 57.88 90 ASP A N 1
ATOM 719 C CA . ASP A 1 90 ? -0.254 13.044 -14.409 1.00 57.88 90 ASP A CA 1
ATOM 720 C C . ASP A 1 90 ? 1.067 12.267 -14.405 1.00 57.88 90 A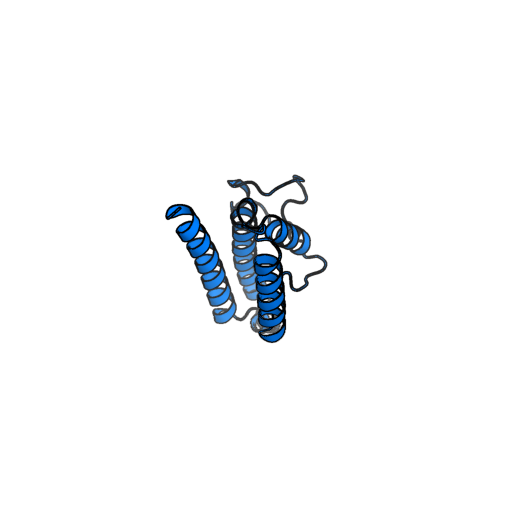SP A C 1
ATOM 722 O O . ASP A 1 90 ? 1.168 11.186 -1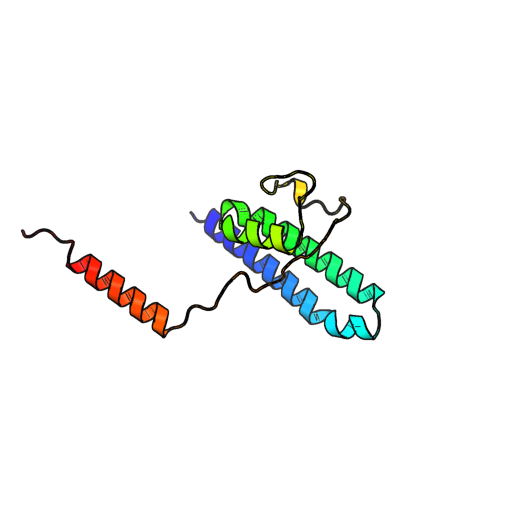3.810 1.00 57.88 90 ASP A O 1
ATOM 726 N N . ASP A 1 91 ? 2.116 12.863 -14.991 1.00 61.44 91 ASP A N 1
ATOM 727 C CA . ASP A 1 91 ? 3.493 12.538 -14.617 1.00 61.44 91 ASP A CA 1
ATOM 728 C C . ASP A 1 91 ? 3.520 12.430 -13.093 1.00 61.44 91 ASP A C 1
ATOM 730 O O . ASP A 1 91 ? 3.064 13.337 -12.403 1.00 61.44 91 ASP A O 1
ATOM 734 N N . LEU A 1 92 ? 3.997 11.312 -12.552 1.00 64.38 92 LEU A N 1
ATOM 735 C CA . LEU A 1 92 ? 4.182 11.163 -11.118 1.00 64.38 92 LEU A CA 1
ATOM 736 C C . LEU A 1 92 ? 5.494 11.880 -10.760 1.00 64.38 92 LEU A C 1
ATOM 738 O O . LEU A 1 92 ? 6.547 11.257 -10.924 1.00 64.38 92 LEU A O 1
ATOM 742 N N . PRO A 1 93 ? 5.521 13.141 -10.262 1.00 62.12 93 PRO A N 1
ATOM 743 C CA . PRO A 1 93 ? 6.725 13.685 -9.654 1.00 62.12 93 PRO A CA 1
ATOM 744 C C . PRO A 1 93 ? 6.919 12.983 -8.308 1.00 62.12 93 PRO A C 1
ATOM 746 O O . PRO A 1 93 ? 6.606 13.519 -7.249 1.00 62.12 93 PRO A O 1
ATOM 749 N N . ILE A 1 94 ? 7.374 11.736 -8.358 1.00 71.06 94 ILE A N 1
ATOM 750 C CA . ILE A 1 94 ? 7.726 10.961 -7.181 1.00 71.06 94 ILE A CA 1
ATOM 751 C C . ILE A 1 94 ? 9.120 11.380 -6.744 1.00 71.06 94 ILE A C 1
ATOM 753 O O . ILE A 1 94 ? 10.118 11.137 -7.418 1.00 71.06 94 ILE A O 1
ATOM 757 N N . GLU A 1 95 ? 9.186 11.979 -5.566 1.00 77.31 95 GLU A N 1
ATOM 758 C CA . GLU A 1 95 ? 10.433 12.156 -4.838 1.00 77.31 95 GLU A CA 1
ATOM 759 C C . GLU A 1 95 ? 10.289 11.466 -3.485 1.00 77.31 95 GLU A C 1
ATOM 761 O O . GLU A 1 95 ? 10.006 12.142 -2.488 1.00 77.31 95 GLU A O 1
ATOM 766 N N . PRO A 1 96 ? 10.450 10.128 -3.426 1.00 80.75 96 PRO A N 1
ATOM 767 C CA . PRO A 1 96 ? 10.353 9.428 -2.164 1.00 80.75 96 PRO A CA 1
ATOM 768 C C . PRO A 1 96 ? 11.414 9.951 -1.192 1.00 80.75 96 PRO A C 1
ATOM 770 O O . PRO A 1 96 ? 12.606 9.964 -1.509 1.00 80.75 96 PRO A O 1
ATOM 773 N N . LYS A 1 97 ? 10.994 10.400 -0.009 1.00 80.06 97 LYS A N 1
ATOM 774 C CA . LYS A 1 97 ? 11.876 10.954 1.028 1.00 80.06 97 LYS A CA 1
ATOM 775 C C . LYS A 1 97 ? 11.549 10.306 2.361 1.00 80.06 97 LYS A C 1
ATOM 777 O O . LYS A 1 97 ? 10.388 10.208 2.733 1.00 80.06 97 LYS A O 1
ATOM 782 N N . ASN A 1 98 ? 12.587 9.908 3.097 1.00 84.81 98 ASN A N 1
ATOM 783 C CA . ASN A 1 98 ? 12.461 9.337 4.441 1.00 84.81 98 ASN A CA 1
ATOM 784 C C . ASN A 1 98 ? 11.505 8.128 4.506 1.00 84.81 98 ASN A C 1
ATOM 786 O O . ASN A 1 98 ? 10.665 8.054 5.400 1.00 84.81 98 ASN A O 1
ATOM 790 N N . VAL A 1 99 ? 11.628 7.188 3.558 1.00 89.75 99 VAL A N 1
ATOM 791 C CA . VAL A 1 99 ? 10.793 5.977 3.527 1.00 89.75 99 VAL A CA 1
ATOM 792 C C . VAL A 1 99 ? 11.034 5.153 4.794 1.00 89.75 99 VAL A C 1
ATOM 794 O O . VAL A 1 99 ? 12.130 4.633 5.009 1.00 89.75 99 VAL A O 1
ATOM 797 N N . ALA A 1 100 ? 10.008 5.042 5.632 1.00 92.44 100 ALA A N 1
ATOM 798 C CA . ALA A 1 100 ? 10.048 4.382 6.928 1.00 92.44 100 ALA A CA 1
ATOM 799 C C . ALA A 1 100 ? 8.719 3.659 7.211 1.00 92.44 100 ALA A C 1
ATOM 801 O O . ALA A 1 100 ? 7.671 4.063 6.704 1.00 92.44 100 ALA A O 1
ATOM 802 N N . PRO A 1 101 ? 8.714 2.601 8.043 1.00 93.56 101 PRO A N 1
ATOM 803 C CA . PRO A 1 101 ? 7.480 1.906 8.396 1.00 93.56 101 PRO A CA 1
ATOM 804 C C . PRO A 1 101 ? 6.441 2.855 9.014 1.00 93.56 101 PRO A C 1
ATOM 806 O O . PRO A 1 101 ? 6.677 3.423 10.078 1.00 93.56 101 PRO A O 1
ATOM 809 N N . ILE A 1 102 ? 5.281 3.003 8.365 1.00 92.69 102 ILE A N 1
ATOM 810 C CA . ILE A 1 102 ? 4.216 3.911 8.831 1.00 92.69 102 ILE A CA 1
ATOM 811 C C . ILE A 1 102 ? 3.402 3.286 9.973 1.00 92.69 102 ILE A C 1
ATOM 813 O O . ILE A 1 102 ? 2.989 3.957 10.919 1.00 92.69 102 ILE A O 1
ATOM 817 N N . VAL A 1 103 ? 3.176 1.973 9.901 1.00 91.81 103 VAL A N 1
ATOM 818 C CA . VAL A 1 103 ? 2.443 1.207 10.914 1.00 91.81 103 VAL A CA 1
ATOM 819 C C . VAL A 1 103 ? 3.385 0.282 11.672 1.00 91.81 103 VAL A C 1
ATOM 821 O O . VAL A 1 103 ? 4.314 -0.291 11.104 1.00 91.81 103 VAL A O 1
ATOM 824 N N . ARG A 1 104 ? 3.121 0.100 12.970 1.00 94.12 104 ARG A N 1
ATOM 825 C CA . ARG A 1 104 ? 3.852 -0.849 13.818 1.00 94.12 104 ARG A CA 1
ATOM 826 C C . ARG A 1 104 ? 2.956 -1.992 14.260 1.00 94.12 104 ARG A C 1
ATOM 828 O O . ARG A 1 104 ? 1.765 -1.814 14.512 1.00 94.12 104 ARG A O 1
ATOM 835 N N . LYS A 1 105 ? 3.564 -3.158 14.449 1.00 93.50 105 LYS A N 1
ATOM 836 C CA . LYS A 1 105 ? 2.898 -4.293 15.082 1.00 93.50 105 LYS A CA 1
ATOM 837 C C . LYS A 1 105 ? 2.599 -3.962 16.547 1.00 93.50 105 LYS A C 1
ATOM 839 O O . LYS A 1 105 ? 3.477 -3.498 17.275 1.00 93.50 105 LYS A O 1
ATOM 844 N N . ILE A 1 106 ? 1.371 -4.232 16.978 1.00 93.56 106 ILE A N 1
ATOM 845 C CA . ILE A 1 106 ? 0.988 -4.185 18.392 1.00 93.56 106 ILE A CA 1
ATOM 846 C C . ILE A 1 106 ? 1.188 -5.588 18.967 1.00 93.56 106 ILE A C 1
ATOM 848 O O . ILE A 1 106 ? 0.717 -6.574 18.394 1.00 93.56 106 ILE A O 1
ATOM 852 N N . SER A 1 107 ? 1.928 -5.699 20.070 1.00 94.00 107 SER A N 1
ATOM 853 C CA . SER A 1 107 ? 2.213 -7.000 20.684 1.00 94.00 107 SER A CA 1
ATOM 854 C C . SER A 1 107 ? 1.028 -7.517 21.507 1.00 94.00 107 SER A C 1
ATOM 856 O O . SER A 1 107 ? 0.227 -6.743 22.031 1.00 94.00 107 SER A O 1
ATOM 858 N N . ALA A 1 108 ? 0.932 -8.839 21.681 1.00 93.38 108 ALA A N 1
ATOM 859 C CA . ALA A 1 108 ? -0.111 -9.440 22.515 1.00 93.38 108 ALA A CA 1
ATOM 860 C C . ALA A 1 108 ? -0.010 -9.009 23.990 1.00 93.38 108 ALA A C 1
ATOM 862 O O . ALA A 1 108 ? -1.029 -8.884 24.666 1.00 93.38 108 ALA A O 1
ATOM 863 N N . VAL A 1 109 ? 1.209 -8.764 24.482 1.00 94.56 109 VAL A N 1
ATOM 864 C CA . VAL A 1 109 ? 1.456 -8.274 25.846 1.00 94.56 109 VAL A CA 1
ATOM 865 C C . VAL A 1 109 ? 0.926 -6.849 26.003 1.00 94.56 109 VAL A C 1
ATOM 867 O O . VAL A 1 109 ? 0.174 -6.582 26.936 1.00 94.56 109 VAL A O 1
ATOM 870 N N . GLU A 1 110 ? 1.238 -5.963 25.051 1.00 93.69 110 GLU A N 1
ATOM 871 C CA . GLU A 1 110 ? 0.738 -4.581 25.020 1.00 93.69 110 GLU A CA 1
ATOM 872 C C . GLU A 1 110 ? -0.798 -4.538 24.957 1.00 93.69 110 GLU A C 1
ATOM 874 O O . GLU A 1 110 ? -1.430 -3.794 25.706 1.00 93.69 110 GLU A O 1
ATOM 879 N N . LEU A 1 111 ? -1.407 -5.385 24.117 1.00 92.69 111 LEU A N 1
ATOM 880 C CA . LEU A 1 111 ? -2.865 -5.495 24.009 1.00 92.69 111 LEU A CA 1
ATOM 881 C C . LEU A 1 111 ? -3.511 -5.923 25.329 1.00 92.69 111 LEU A C 1
ATOM 883 O O . LEU A 1 111 ? -4.495 -5.317 25.750 1.00 92.69 111 LEU A O 1
ATOM 887 N N . LYS A 1 112 ? -2.959 -6.948 25.992 1.00 93.31 112 LYS A N 1
ATOM 888 C CA . LYS A 1 112 ? -3.472 -7.429 27.282 1.00 93.31 112 LYS A CA 1
ATOM 889 C C . LYS A 1 112 ? -3.350 -6.361 28.365 1.00 93.31 112 LYS A C 1
ATOM 891 O O . LYS A 1 112 ? -4.326 -6.109 29.061 1.00 93.31 112 LYS A O 1
ATOM 896 N N . ALA A 1 113 ? -2.198 -5.700 28.467 1.00 93.88 113 ALA A N 1
ATOM 897 C CA . ALA A 1 113 ? -1.987 -4.632 29.442 1.00 93.88 113 ALA A CA 1
ATOM 898 C C . ALA A 1 113 ? -3.010 -3.496 29.268 1.00 93.88 113 ALA A C 1
ATOM 900 O O . ALA A 1 113 ? -3.645 -3.074 30.233 1.00 93.88 113 ALA A O 1
ATOM 901 N N . LYS A 1 114 ? -3.241 -3.062 28.022 1.00 92.19 114 LYS A N 1
ATOM 902 C CA . LYS A 1 114 ? -4.208 -2.000 27.719 1.00 92.19 114 LYS A CA 1
ATOM 903 C C . LYS A 1 114 ? -5.659 -2.434 27.951 1.00 92.19 114 LYS A C 1
ATOM 905 O O . LYS A 1 114 ? -6.484 -1.625 28.365 1.00 92.19 114 LYS A O 1
ATOM 910 N N . LEU A 1 115 ? -5.978 -3.710 27.729 1.00 92.69 115 LEU A N 1
ATOM 911 C CA . LEU A 1 115 ? -7.293 -4.269 28.049 1.00 92.69 115 LEU A CA 1
ATOM 912 C C . LEU A 1 115 ? -7.568 -4.252 29.560 1.00 92.69 115 LEU A C 1
ATOM 914 O O . LEU A 1 115 ? -8.661 -3.859 29.969 1.00 92.69 115 LEU A O 1
ATOM 918 N N . GLU A 1 116 ? -6.594 -4.644 30.383 1.00 93.75 116 GLU A N 1
ATOM 919 C CA . GLU A 1 116 ? -6.725 -4.616 31.846 1.00 93.75 116 GLU A CA 1
ATOM 920 C C . GLU A 1 116 ? -6.834 -3.182 32.391 1.00 93.75 116 GLU A C 1
ATOM 922 O O . GLU A 1 116 ? -7.678 -2.902 33.246 1.00 93.75 116 GLU A O 1
ATOM 927 N N . GLU A 1 117 ? -6.080 -2.232 31.829 1.00 92.75 117 GLU A N 1
ATOM 928 C CA . GLU A 1 117 ? -6.226 -0.805 32.149 1.00 92.75 117 GLU A CA 1
ATOM 929 C C . GLU A 1 117 ? -7.659 -0.301 31.877 1.00 92.75 117 GLU A C 1
ATOM 931 O O . GLU A 1 117 ? -8.270 0.382 32.701 1.00 92.75 117 GLU A O 1
ATOM 936 N N . LEU A 1 118 ? -8.246 -0.666 30.734 1.00 92.31 118 LEU A N 1
ATOM 937 C CA . LEU A 1 118 ? -9.606 -0.245 30.384 1.00 92.31 118 LEU A CA 1
ATOM 938 C C . LEU A 1 118 ? -10.674 -0.903 31.269 1.00 92.31 118 LEU A C 1
ATOM 940 O O . LEU A 1 118 ? -11.687 -0.273 31.587 1.00 92.31 118 LEU A O 1
ATOM 944 N N . ARG A 1 119 ? -10.462 -2.156 31.689 1.00 91.31 119 ARG A N 1
ATOM 945 C CA . ARG A 1 119 ? -11.365 -2.871 32.606 1.00 91.31 119 ARG A CA 1
ATOM 946 C C . ARG A 1 119 ? -11.398 -2.222 33.987 1.00 91.31 119 ARG A C 1
ATOM 948 O O . ARG A 1 119 ? -12.489 -2.023 34.520 1.00 91.31 119 ARG A O 1
ATOM 955 N N . THR A 1 120 ? -10.239 -1.841 34.524 1.00 88.88 120 THR A N 1
ATOM 956 C CA . THR A 1 120 ? -10.123 -1.202 35.848 1.00 88.88 120 THR A CA 1
ATOM 957 C C . THR A 1 120 ? -10.703 0.215 35.878 1.00 88.88 120 THR A C 1
ATOM 959 O O . THR A 1 120 ? -11.386 0.581 36.834 1.00 88.88 120 THR A O 1
ATOM 962 N N . ARG A 1 121 ? -10.554 0.997 34.800 1.00 85.44 121 ARG A N 1
ATOM 963 C CA . ARG A 1 121 ? -11.236 2.301 34.668 1.00 85.44 121 ARG A CA 1
ATOM 964 C C . ARG A 1 121 ? -12.764 2.174 34.670 1.00 85.44 121 ARG A C 1
ATOM 966 O O . ARG A 1 121 ? -13.457 3.023 35.225 1.00 85.44 121 ARG A O 1
ATOM 973 N N . LYS A 1 122 ? -13.310 1.113 34.064 1.00 73.88 122 LYS A N 1
ATOM 974 C CA . LYS A 1 122 ? -14.765 0.902 33.961 1.00 73.88 122 LYS A CA 1
ATOM 975 C C . LYS A 1 122 ? -15.407 0.498 35.295 1.00 73.88 122 LYS A C 1
ATOM 977 O O . LYS A 1 122 ? -16.573 0.811 35.517 1.00 73.88 122 LYS A O 1
ATOM 982 N N . THR A 1 123 ? -14.669 -0.168 36.184 1.00 63.75 123 THR A N 1
ATOM 983 C CA . THR A 1 123 ? -15.137 -0.508 37.539 1.00 63.75 123 THR A CA 1
ATOM 984 C C . THR A 1 123 ? -15.076 0.671 38.512 1.00 63.75 123 THR A C 1
ATOM 986 O O . THR A 1 123 ? -15.920 0.742 39.399 1.00 63.75 123 THR A O 1
ATOM 989 N N . GLN A 1 124 ? -14.161 1.628 38.322 1.00 59.78 124 GLN A N 1
ATOM 990 C CA . GLN A 1 124 ? -14.052 2.835 39.161 1.00 59.78 124 GLN A CA 1
ATOM 991 C C . GLN A 1 124 ? -15.096 3.927 38.841 1.00 59.78 124 GLN A C 1
ATOM 993 O O . GLN A 1 124 ? -15.355 4.785 39.676 1.00 59.78 124 GLN A O 1
ATOM 998 N N . GLY A 1 125 ? -15.726 3.897 37.660 1.00 56.47 125 GLY A N 1
ATOM 999 C CA . GLY A 1 125 ? -16.700 4.906 37.211 1.00 56.47 125 GLY A CA 1
ATOM 1000 C C . GLY A 1 125 ? -18.177 4.628 37.533 1.00 56.47 125 GLY A C 1
ATOM 1001 O O . GLY A 1 125 ? -19.043 5.284 36.957 1.00 56.47 125 GLY A O 1
ATOM 1002 N N . LYS A 1 126 ? -18.507 3.646 38.385 1.00 45.62 126 LYS A N 1
ATOM 1003 C CA . LYS A 1 126 ? -19.902 3.334 38.749 1.00 45.62 126 LYS A CA 1
ATOM 1004 C C . LYS A 1 126 ? -20.253 4.057 40.064 1.00 45.62 126 LYS A C 1
ATOM 1006 O O . LYS A 1 126 ? -19.672 3.691 41.084 1.00 45.62 126 LYS A O 1
ATOM 1011 N N . PRO A 1 127 ? -21.144 5.071 40.075 1.00 43.19 127 PRO A N 1
ATOM 1012 C CA . PRO A 1 127 ? -21.468 5.786 41.308 1.00 43.19 127 PRO A CA 1
ATOM 1013 C C . PRO A 1 127 ? -22.158 4.848 42.315 1.00 43.19 127 PRO A C 1
ATOM 1015 O O . PRO A 1 127 ? -22.869 3.926 41.889 1.00 43.19 127 PRO A O 1
ATOM 1018 N N . PRO A 1 128 ? -21.938 5.048 43.630 1.00 55.34 128 PRO A N 1
ATOM 1019 C CA . PRO A 1 128 ? -22.594 4.257 44.664 1.00 55.34 128 PRO A CA 1
ATOM 1020 C C . PRO A 1 128 ? -24.115 4.446 44.581 1.00 55.34 128 PRO A C 1
ATOM 1022 O O . PRO A 1 128 ? -24.592 5.553 44.327 1.00 55.34 128 PRO A O 1
ATOM 1025 N N . ARG A 1 129 ? -24.847 3.334 44.716 1.00 47.81 129 ARG A N 1
ATOM 1026 C CA . ARG A 1 129 ? -26.313 3.310 44.813 1.00 47.81 129 ARG A CA 1
ATOM 1027 C C . ARG A 1 129 ? -26.778 3.803 46.172 1.00 47.81 129 ARG A C 1
ATOM 1029 O O . ARG A 1 129 ? -26.059 3.508 47.152 1.00 47.81 129 ARG A O 1
#

Sequence (129 aa):
MAEFRSSCRLILEQATEANRFLSAEEPWRLARTDRRRSLEVLYVALNALKALAVELEPITPRLADEIIAQAGFFRKRGGKPLWDDVSIEDDLPIEPKNVAPIVRKISAVELKAKLEELRTRKTQGKPPR

InterPro domains:
  IPR009080 Aminoacyl-tRNA synthetase, class Ia, anticodon-binding [SSF47323] (3-74)

pLDDT: mean 87.33, std 12.79, range [43.19, 98.25]

Radius of gyration: 19.96 Å; chains: 1; bounding box: 46×34×62 Å

Foldseek 3Di:
DVVVVVLVVVLVVLVVVLVVLCVVQVLVVCCVPPVPSSVVNVLVSVLSLQQSLLSCCVPPVQLSVVSCQQQVPPPVPDDGDDNVSSDSPDDGPGDGDPDDDPDDDDDPVNVVVVVVVVVVVVVVPDDDD

Secondary structure (DSSP, 8-state):
-HHHHHHHHHHHHHHHHHHHHHHHH-HHHHHHH-HHHHHHHHHHHHHHHHHHHHHHTTT-HHHHHHHHHHHTTTTTT-SS--GGGG-TTS-------S---SS-PPPHHHHHHHHHHHHHHHHHT----